Protein AF-A0A1Y1SEP3-F1 (afdb_monomer)

pLDDT: mean 95.17, std 5.17, range [57.47, 98.5]

Organism: NCBI:txid1317117

Sequence (110 aa):
MIAVDNANRTGNYAVLYALGSPGFQSRHSQKDLAQIFAGLRERRIDVGRAVLVAPTYHIPPAITAQGQLRLRGGFEYRPRAIRFDVLFDLVDGGWQIAALSVAEMDASTR

Structure (mmCIF, N/CA/C/O backbone):
data_AF-A0A1Y1SEP3-F1
#
_entry.id   AF-A0A1Y1SEP3-F1
#
loop_
_atom_site.group_PDB
_atom_site.id
_atom_site.type_symbol
_atom_site.label_atom_id
_atom_site.label_alt_id
_atom_site.label_comp_id
_atom_site.label_asym_id
_atom_site.label_entity_id
_atom_site.label_seq_id
_atom_site.pdbx_PDB_ins_code
_atom_site.Cartn_x
_atom_site.Cartn_y
_atom_site.Cartn_z
_atom_site.occupancy
_atom_site.B_iso_or_equiv
_atom_site.auth_seq_id
_atom_site.auth_comp_id
_atom_site.auth_asym_id
_atom_site.auth_atom_id
_atom_site.pdbx_PDB_model_num
ATOM 1 N N . MET A 1 1 ? 2.517 -3.956 0.081 1.00 94.25 1 MET A N 1
ATOM 2 C CA . MET A 1 1 ? 2.782 -4.185 -1.359 1.00 94.25 1 MET A CA 1
ATOM 3 C C . MET A 1 1 ? 2.301 -5.553 -1.819 1.00 94.25 1 MET A C 1
ATOM 5 O O . MET A 1 1 ? 1.520 -5.593 -2.755 1.00 94.25 1 MET A O 1
ATOM 9 N N . ILE A 1 2 ? 2.661 -6.646 -1.137 1.00 95.62 2 ILE A N 1
ATOM 10 C CA . ILE A 1 2 ? 2.230 -8.009 -1.515 1.00 95.62 2 ILE A CA 1
ATOM 11 C C . ILE A 1 2 ? 0.721 -8.165 -1.707 1.00 95.62 2 ILE A C 1
ATOM 13 O O . ILE A 1 2 ? 0.296 -8.731 -2.704 1.00 95.62 2 ILE A O 1
ATOM 17 N N . ALA A 1 3 ? -0.100 -7.612 -0.810 1.00 96.81 3 ALA A N 1
ATOM 18 C CA . ALA A 1 3 ? -1.554 -7.672 -0.969 1.00 96.81 3 ALA A CA 1
ATOM 19 C C . ALA A 1 3 ? -2.043 -7.024 -2.283 1.00 96.81 3 ALA A C 1
ATOM 21 O O . ALA A 1 3 ? -2.966 -7.538 -2.904 1.00 96.81 3 ALA A O 1
ATOM 22 N N . VAL A 1 4 ? -1.402 -5.938 -2.737 1.00 97.38 4 VAL A N 1
ATOM 23 C CA . VAL A 1 4 ? -1.715 -5.276 -4.018 1.00 97.38 4 VAL A CA 1
ATOM 24 C C . VAL A 1 4 ? -1.262 -6.132 -5.197 1.00 97.38 4 VAL A C 1
ATOM 26 O O . VAL A 1 4 ? -2.014 -6.290 -6.154 1.00 97.38 4 VAL A O 1
ATOM 29 N N . ASP A 1 5 ? -0.057 -6.701 -5.125 1.00 97.00 5 ASP A N 1
ATOM 30 C CA . ASP A 1 5 ? 0.474 -7.589 -6.165 1.00 97.00 5 ASP A CA 1
ATOM 31 C C . ASP A 1 5 ? -0.416 -8.826 -6.354 1.00 97.00 5 ASP A C 1
ATOM 33 O O . ASP A 1 5 ? -0.912 -9.072 -7.454 1.00 97.00 5 ASP A O 1
ATOM 37 N N . ASN A 1 6 ? -0.723 -9.537 -5.264 1.00 97.19 6 ASN A N 1
ATOM 38 C CA . ASN A 1 6 ? -1.617 -10.694 -5.280 1.00 97.19 6 ASN A CA 1
ATOM 39 C C . ASN A 1 6 ? -2.998 -10.332 -5.842 1.00 97.19 6 ASN A C 1
ATOM 41 O O . ASN A 1 6 ? -3.531 -11.073 -6.670 1.00 97.19 6 ASN A O 1
ATOM 45 N N . ALA A 1 7 ? -3.563 -9.188 -5.442 1.00 97.81 7 ALA A N 1
ATOM 46 C CA . ALA A 1 7 ? -4.862 -8.746 -5.936 1.00 97.81 7 ALA A CA 1
ATOM 47 C C . ALA A 1 7 ? -4.841 -8.424 -7.439 1.00 97.81 7 ALA A C 1
ATOM 49 O O . ALA A 1 7 ? -5.735 -8.843 -8.169 1.00 97.81 7 ALA A O 1
ATOM 50 N N . ASN A 1 8 ? -3.795 -7.756 -7.935 1.00 97.62 8 ASN A N 1
ATOM 51 C CA . ASN A 1 8 ? -3.644 -7.469 -9.364 1.00 97.62 8 ASN A CA 1
ATOM 52 C C . ASN A 1 8 ? -3.429 -8.737 -10.200 1.00 97.62 8 ASN A C 1
ATOM 54 O O . ASN A 1 8 ? -3.996 -8.844 -11.285 1.00 97.62 8 ASN A O 1
ATOM 58 N N . ARG A 1 9 ? -2.632 -9.693 -9.705 1.00 96.56 9 ARG A N 1
ATOM 59 C CA . ARG A 1 9 ? -2.317 -10.947 -10.411 1.00 96.56 9 ARG A CA 1
ATOM 60 C C . ARG A 1 9 ? -3.512 -11.892 -10.497 1.00 96.56 9 ARG A C 1
ATOM 62 O O . ARG A 1 9 ? -3.688 -12.560 -11.509 1.00 96.56 9 ARG A O 1
ATOM 69 N N . THR A 1 10 ? -4.317 -11.956 -9.440 1.00 96.94 10 THR A N 1
ATOM 70 C CA . THR A 1 10 ? -5.449 -12.896 -9.341 1.00 96.94 10 THR A CA 1
ATOM 71 C C . THR A 1 10 ? -6.796 -12.267 -9.688 1.00 96.94 10 THR A C 1
ATOM 73 O O . THR A 1 10 ? -7.771 -12.985 -9.886 1.00 96.94 10 THR A O 1
ATOM 76 N N . GLY A 1 11 ? -6.882 -10.935 -9.716 1.00 96.75 11 GLY A N 1
ATOM 77 C CA . GLY A 1 11 ? -8.150 -10.209 -9.785 1.00 96.75 11 GLY A CA 1
ATOM 78 C C . GLY A 1 11 ? -8.958 -10.238 -8.481 1.00 96.75 11 GLY A C 1
ATOM 79 O O . GLY A 1 11 ? -10.056 -9.686 -8.445 1.00 96.75 11 GLY A O 1
ATOM 80 N N . ASN A 1 12 ? -8.444 -10.855 -7.409 1.00 98.06 12 ASN A N 1
ATOM 81 C CA . ASN A 1 12 ? -9.142 -10.984 -6.134 1.00 98.06 12 ASN A CA 1
ATOM 82 C C . ASN A 1 12 ? -8.676 -9.920 -5.127 1.00 98.06 12 ASN A C 1
ATOM 84 O O . ASN A 1 12 ? -7.587 -10.005 -4.560 1.00 98.06 12 ASN A O 1
ATOM 88 N N . TYR A 1 13 ? -9.542 -8.942 -4.857 1.00 98.31 13 TYR A N 1
ATOM 89 C CA . TYR A 1 13 ? -9.261 -7.827 -3.947 1.00 98.31 13 TYR A CA 1
ATOM 90 C C . TYR A 1 13 ? -9.780 -8.049 -2.521 1.00 98.31 13 TYR A C 1
ATOM 92 O O . TYR A 1 13 ? -9.645 -7.152 -1.690 1.00 98.31 13 TYR A O 1
ATOM 100 N N . ALA A 1 14 ? -10.331 -9.225 -2.199 1.00 98.31 14 ALA A N 1
ATOM 101 C CA . ALA A 1 14 ? -10.925 -9.501 -0.892 1.00 98.31 14 ALA A CA 1
ATOM 102 C C . ALA A 1 14 ? -9.928 -9.336 0.262 1.00 98.31 14 ALA A C 1
ATOM 104 O O . ALA A 1 14 ? -10.256 -8.715 1.267 1.00 98.31 14 ALA A O 1
ATOM 105 N N . VAL A 1 15 ? -8.694 -9.826 0.102 1.00 98.06 15 VAL A N 1
ATOM 106 C CA . VAL A 1 15 ? -7.655 -9.698 1.138 1.00 98.06 15 VAL A CA 1
ATOM 107 C C . VAL A 1 15 ? -7.231 -8.243 1.316 1.00 98.06 15 VAL A C 1
ATOM 109 O O . VAL A 1 15 ? -7.160 -7.767 2.443 1.00 98.06 15 VAL A O 1
ATOM 112 N N . LEU A 1 16 ? -6.982 -7.510 0.223 1.00 98.25 16 LEU A N 1
ATOM 113 C CA . LEU A 1 16 ? -6.607 -6.096 0.314 1.00 98.25 16 LEU A CA 1
ATOM 114 C C . LEU A 1 16 ? -7.712 -5.269 0.984 1.00 98.25 16 LEU A C 1
ATOM 116 O O . LEU A 1 16 ? -7.415 -4.423 1.821 1.00 98.25 16 LEU A O 1
ATOM 120 N N . TYR A 1 17 ? -8.968 -5.546 0.637 1.00 98.50 17 TYR A N 1
ATOM 121 C CA . TYR A 1 17 ? -10.134 -4.930 1.256 1.00 98.50 17 TYR A CA 1
ATOM 122 C C . TYR A 1 17 ? -10.227 -5.250 2.756 1.00 98.50 17 TYR A C 1
ATOM 124 O O . TYR A 1 17 ? -10.382 -4.339 3.564 1.00 98.50 17 TYR A O 1
ATOM 132 N N . ALA A 1 18 ? -10.060 -6.520 3.135 1.00 97.94 18 ALA A N 1
ATOM 133 C CA . ALA A 1 18 ? -10.141 -6.971 4.525 1.00 97.94 18 ALA A CA 1
ATOM 134 C C . ALA A 1 18 ? -9.019 -6.419 5.425 1.00 97.94 18 ALA A C 1
ATOM 136 O O . ALA A 1 18 ? -9.200 -6.331 6.634 1.00 97.94 18 ALA A O 1
ATOM 137 N N . LEU A 1 19 ? -7.873 -6.028 4.854 1.00 98.12 19 LEU A N 1
ATOM 138 C CA . LEU A 1 19 ? -6.787 -5.352 5.579 1.00 98.12 19 LEU A CA 1
ATOM 139 C C . LEU A 1 19 ? -7.064 -3.861 5.847 1.00 98.12 19 LEU A C 1
ATOM 141 O O . LEU A 1 19 ? -6.291 -3.211 6.556 1.00 98.12 19 LEU A O 1
ATOM 145 N N . GLY A 1 20 ? -8.113 -3.296 5.244 1.00 98.06 20 GLY A N 1
ATOM 146 C CA . GLY A 1 20 ? -8.517 -1.909 5.440 1.00 98.06 20 GLY A CA 1
ATOM 147 C C . GLY A 1 20 ? -9.188 -1.667 6.787 1.00 98.06 20 GLY A C 1
ATOM 148 O O . GLY A 1 20 ? -9.854 -2.555 7.311 1.00 98.06 20 GLY A O 1
ATOM 149 N N . SER A 1 21 ? -9.059 -0.448 7.314 1.00 98.44 21 SER A N 1
ATOM 150 C CA . SER A 1 21 ? -9.790 -0.007 8.504 1.00 98.44 21 SER A CA 1
ATOM 151 C C . SER A 1 21 ? -11.302 0.059 8.249 1.00 98.44 21 SER A C 1
ATOM 153 O O . SER A 1 21 ? -11.718 0.136 7.088 1.00 98.44 21 SER A O 1
ATOM 155 N N . PRO A 1 22 ? -12.162 0.104 9.285 1.00 98.00 22 PRO A N 1
ATOM 156 C CA . PRO A 1 22 ? -13.605 0.259 9.086 1.00 98.00 22 PRO A CA 1
ATOM 157 C C . PRO A 1 22 ? -13.964 1.482 8.227 1.00 98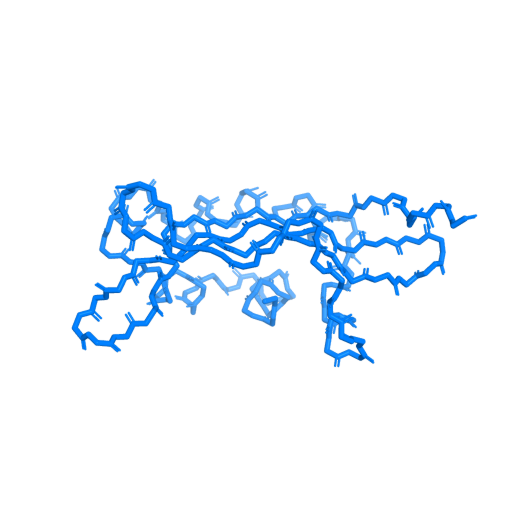.00 22 PRO A C 1
ATOM 159 O O . PRO A 1 22 ? -14.854 1.417 7.381 1.00 98.00 22 PRO A O 1
ATOM 162 N N . GLY A 1 23 ? -13.225 2.588 8.385 1.00 97.44 23 GLY A N 1
ATOM 163 C CA . GLY A 1 23 ? -13.393 3.792 7.568 1.00 97.44 23 GLY A CA 1
ATOM 164 C C . GLY A 1 23 ? -12.914 3.633 6.121 1.00 97.44 23 GLY A C 1
ATOM 165 O O . GLY A 1 23 ? -13.444 4.282 5.223 1.00 97.44 23 GLY A O 1
ATOM 166 N N . PHE A 1 24 ? -11.925 2.777 5.862 1.00 98.19 24 PHE A N 1
ATOM 167 C CA . PHE A 1 24 ? -11.534 2.408 4.500 1.00 98.19 24 PHE A CA 1
ATOM 168 C C . PHE A 1 24 ? -12.592 1.511 3.850 1.00 98.19 24 PHE A C 1
ATOM 170 O O . PHE A 1 24 ? -13.003 1.762 2.718 1.00 98.19 24 PHE A O 1
ATOM 177 N N . GLN A 1 25 ? -13.068 0.507 4.587 1.00 98.31 25 GLN A N 1
ATOM 178 C CA . GLN A 1 25 ? -14.074 -0.450 4.130 1.00 98.31 25 GLN A CA 1
ATOM 179 C C . GLN A 1 25 ? -15.437 0.205 3.862 1.00 98.31 25 GLN A C 1
ATOM 181 O O . GLN A 1 25 ? -16.143 -0.211 2.954 1.00 98.31 25 GLN A O 1
ATOM 186 N N . SER A 1 26 ? -15.802 1.269 4.585 1.00 98.00 26 SER A N 1
ATOM 187 C CA . SER A 1 26 ? -17.042 2.010 4.314 1.00 98.00 26 SER A CA 1
ATOM 188 C C . SER A 1 26 ? -16.984 2.884 3.054 1.00 98.00 26 SER A C 1
ATOM 190 O O . SER A 1 26 ? -18.029 3.232 2.506 1.00 98.00 26 SER A O 1
ATOM 192 N N . ARG A 1 27 ? -15.781 3.250 2.588 1.00 97.56 27 ARG A N 1
ATOM 193 C CA . ARG A 1 27 ? -15.566 4.136 1.426 1.00 97.56 27 ARG A CA 1
ATOM 194 C C . ARG A 1 27 ? -15.229 3.404 0.132 1.00 97.56 27 ARG A C 1
ATOM 196 O O . ARG A 1 27 ? -15.262 4.019 -0.931 1.00 97.56 27 ARG A O 1
ATOM 203 N N . HIS A 1 28 ? -14.863 2.133 0.214 1.00 97.56 28 HIS A N 1
ATOM 204 C CA . HIS A 1 28 ? -14.418 1.347 -0.929 1.00 97.56 28 HIS A CA 1
ATOM 205 C C . HIS A 1 28 ? -15.120 -0.002 -0.951 1.00 97.56 28 HIS A C 1
ATOM 207 O O . HIS A 1 28 ? -15.472 -0.548 0.080 1.00 97.56 28 HIS A O 1
ATOM 213 N N . SER A 1 29 ? -15.260 -0.585 -2.131 1.00 98.19 29 SER A N 1
A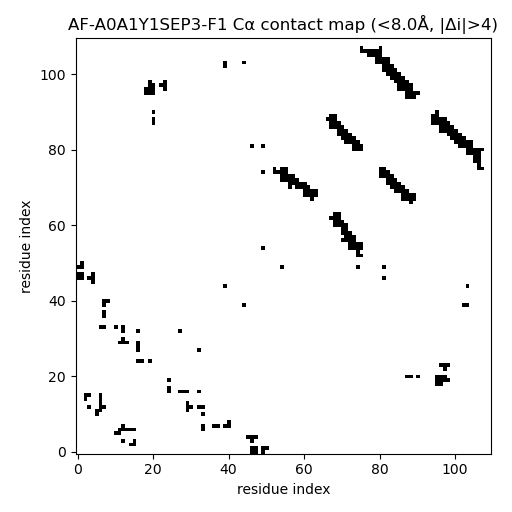TOM 214 C CA . SER A 1 29 ? -15.602 -1.991 -2.324 1.00 98.19 29 SER A CA 1
ATOM 215 C C . SER A 1 29 ? -14.447 -2.728 -3.006 1.00 98.19 29 SER A C 1
ATOM 217 O O . SER A 1 29 ? -13.541 -2.115 -3.573 1.00 98.19 29 SER A O 1
ATOM 219 N N . GLN A 1 30 ? -14.482 -4.063 -3.024 1.00 98.38 30 GLN A N 1
ATOM 220 C CA . GLN A 1 30 ? -13.502 -4.853 -3.787 1.00 98.38 30 GLN A CA 1
ATOM 221 C C . GLN A 1 30 ? -13.477 -4.463 -5.275 1.00 98.38 30 GLN A C 1
ATOM 223 O O . GLN A 1 30 ? -12.413 -4.447 -5.892 1.00 98.38 30 GLN A O 1
ATOM 228 N N . LYS A 1 31 ? -14.640 -4.105 -5.840 1.00 98.31 31 LYS A N 1
ATOM 229 C CA . LYS A 1 31 ? -14.766 -3.634 -7.224 1.00 98.31 31 LYS A CA 1
ATOM 230 C C . LYS A 1 31 ? -14.075 -2.284 -7.421 1.00 98.31 31 LYS A C 1
ATOM 232 O O . LYS A 1 31 ? -13.356 -2.126 -8.405 1.00 98.31 31 LYS A O 1
ATOM 237 N N . ASP A 1 32 ? -14.233 -1.355 -6.481 1.00 97.81 32 ASP A N 1
ATOM 238 C CA . ASP A 1 32 ? -13.576 -0.045 -6.559 1.00 97.81 32 ASP A CA 1
ATOM 239 C C . ASP A 1 32 ? -12.057 -0.200 -6.500 1.00 97.81 32 ASP A C 1
ATOM 241 O O . ASP A 1 32 ? -11.343 0.376 -7.316 1.00 97.81 32 ASP A O 1
ATOM 245 N N . LEU A 1 33 ? -11.548 -1.053 -5.603 1.00 98.25 33 LEU A N 1
ATOM 246 C CA . LEU A 1 33 ? -10.116 -1.358 -5.539 1.00 98.25 33 LEU A CA 1
ATOM 247 C C . LEU A 1 33 ? -9.612 -1.983 -6.847 1.00 98.25 33 LEU A C 1
ATOM 249 O O . LEU A 1 33 ? -8.537 -1.620 -7.331 1.00 98.25 33 LEU A O 1
ATOM 253 N N . ALA A 1 34 ? -10.402 -2.868 -7.461 1.00 98.25 34 ALA A N 1
ATOM 254 C CA . ALA A 1 34 ? -10.067 -3.465 -8.749 1.00 98.25 34 ALA A CA 1
ATOM 255 C C . ALA A 1 34 ? -9.975 -2.444 -9.890 1.00 98.25 34 ALA A C 1
ATOM 257 O O . ALA A 1 34 ? -9.164 -2.640 -10.803 1.00 98.25 34 ALA A O 1
ATOM 258 N N . GLN A 1 35 ? -10.785 -1.380 -9.840 1.00 98.06 35 GLN A N 1
ATOM 259 C CA . GLN A 1 35 ? -10.737 -0.260 -10.779 1.00 98.06 35 GLN A CA 1
ATOM 260 C C . GLN A 1 35 ? -9.566 0.683 -10.481 1.00 98.06 35 GLN A C 1
ATOM 262 O O . GLN A 1 35 ? -8.810 1.008 -11.392 1.00 98.06 35 GLN A O 1
ATOM 267 N N . ILE A 1 36 ? -9.354 1.058 -9.216 1.00 97.50 36 ILE A N 1
ATOM 268 C CA . ILE A 1 36 ? -8.254 1.937 -8.784 1.00 97.50 36 ILE A CA 1
ATOM 269 C C . ILE A 1 36 ? -6.895 1.364 -9.204 1.00 97.50 36 ILE A C 1
ATOM 271 O O . ILE A 1 36 ? -6.050 2.082 -9.737 1.00 97.50 36 ILE A O 1
ATOM 275 N N . PHE A 1 37 ? -6.684 0.060 -9.012 1.00 97.75 37 PHE A N 1
ATOM 276 C CA . PHE A 1 37 ? -5.424 -0.598 -9.360 1.00 97.75 37 PHE A CA 1
ATOM 277 C C . PHE A 1 37 ? -5.398 -1.194 -10.778 1.00 97.75 37 PHE A C 1
ATOM 279 O O . PHE A 1 37 ? -4.401 -1.816 -11.157 1.00 97.75 37 PHE A O 1
ATOM 286 N N . ALA A 1 38 ? -6.437 -0.969 -11.596 1.00 97.12 38 ALA A N 1
ATOM 287 C CA . ALA A 1 38 ? -6.516 -1.494 -12.961 1.00 97.12 38 ALA A CA 1
ATOM 288 C C . ALA A 1 38 ? -5.311 -1.080 -13.813 1.00 97.12 38 ALA A C 1
ATOM 290 O O . ALA A 1 38 ? -4.719 -1.928 -14.471 1.00 97.12 38 ALA A O 1
ATOM 291 N N . GLY A 1 39 ? -4.862 0.175 -13.712 1.00 96.19 39 GLY A N 1
ATOM 292 C CA . GLY A 1 39 ? -3.711 0.657 -14.480 1.00 96.19 39 GLY A CA 1
ATOM 293 C C . GLY A 1 39 ? -2.394 -0.068 -14.165 1.00 96.19 39 GLY A C 1
ATOM 294 O O . GLY A 1 39 ? -1.555 -0.222 -15.050 1.00 96.19 39 GLY A O 1
ATOM 295 N N . LEU A 1 40 ? -2.197 -0.554 -12.931 1.00 95.81 40 LEU A N 1
ATOM 296 C CA . LEU A 1 40 ? -1.034 -1.391 -12.595 1.00 95.81 40 LEU A CA 1
ATOM 297 C C . LEU A 1 40 ? -1.155 -2.778 -13.236 1.00 95.81 40 LEU A C 1
ATOM 299 O O . LEU A 1 40 ? -0.181 -3.291 -13.784 1.00 95.81 40 LEU A O 1
ATOM 303 N N . ARG A 1 41 ? -2.356 -3.362 -13.193 1.00 96.25 41 ARG A N 1
ATOM 304 C CA . ARG A 1 41 ? -2.661 -4.681 -13.760 1.00 96.25 41 ARG A CA 1
ATOM 305 C C . ARG A 1 41 ? -2.559 -4.689 -15.288 1.00 96.25 41 ARG A C 1
ATOM 307 O O . ARG A 1 41 ? -1.904 -5.561 -15.847 1.00 96.25 41 ARG A O 1
ATOM 314 N N . GLU A 1 42 ? -3.155 -3.707 -15.958 1.00 96.19 42 GLU A N 1
ATOM 315 C CA . GLU A 1 42 ? -3.169 -3.573 -17.421 1.00 96.19 42 GLU A CA 1
ATOM 316 C C . GLU A 1 42 ? -1.762 -3.394 -17.992 1.00 96.19 42 GLU A C 1
ATOM 318 O O . GLU A 1 42 ? -1.403 -4.039 -18.976 1.00 96.19 42 GLU A O 1
ATOM 323 N N . ARG A 1 43 ? -0.927 -2.590 -17.323 1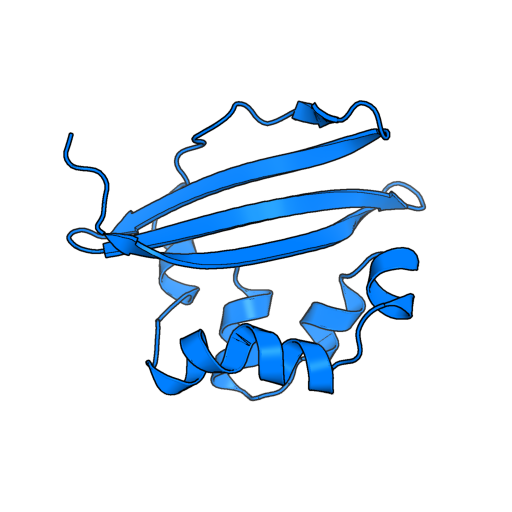.00 94.94 43 ARG A N 1
ATOM 324 C CA . ARG A 1 43 ? 0.488 -2.416 -17.682 1.00 94.94 43 ARG A CA 1
ATOM 325 C C . ARG A 1 43 ? 1.388 -3.561 -17.208 1.00 94.94 43 ARG A C 1
ATOM 327 O O . ARG A 1 43 ? 2.583 -3.525 -17.474 1.00 94.94 43 ARG A O 1
ATOM 334 N N . ARG A 1 44 ? 0.832 -4.570 -16.523 1.00 92.56 44 ARG A N 1
ATOM 335 C CA . ARG A 1 44 ? 1.557 -5.726 -15.965 1.00 92.56 44 ARG A CA 1
ATOM 336 C C . ARG A 1 44 ? 2.737 -5.317 -15.078 1.00 92.56 44 ARG A C 1
ATOM 338 O O . ARG A 1 44 ? 3.809 -5.914 -15.141 1.00 92.56 44 ARG A O 1
ATOM 345 N N . ILE A 1 45 ? 2.538 -4.290 -14.254 1.00 93.44 45 ILE A N 1
ATOM 346 C CA . ILE A 1 45 ? 3.562 -3.819 -13.322 1.00 93.44 45 ILE A CA 1
ATOM 347 C C . ILE A 1 45 ? 3.767 -4.864 -12.224 1.00 93.44 45 ILE A C 1
ATOM 349 O O . ILE A 1 45 ? 2.836 -5.186 -11.484 1.00 93.44 45 ILE A O 1
ATOM 353 N N . ASP A 1 46 ? 4.997 -5.359 -12.092 1.00 90.56 46 ASP A N 1
ATOM 354 C CA . ASP A 1 46 ? 5.365 -6.341 -11.073 1.00 90.56 46 ASP A CA 1
ATOM 355 C C . ASP A 1 46 ? 5.636 -5.670 -9.716 1.00 90.56 46 ASP A C 1
ATOM 357 O O . ASP A 1 46 ? 6.776 -5.393 -9.332 1.00 90.56 46 ASP A O 1
ATOM 361 N N . VAL A 1 47 ? 4.558 -5.396 -8.977 1.00 93.75 47 VAL A N 1
ATOM 362 C CA . VAL A 1 47 ? 4.617 -4.822 -7.622 1.00 93.75 47 VAL A CA 1
ATOM 363 C C . VAL A 1 47 ? 5.300 -5.788 -6.639 1.00 93.75 47 VAL A C 1
ATOM 365 O O . VAL A 1 47 ? 5.881 -5.347 -5.644 1.00 93.75 47 VAL A O 1
ATOM 368 N N . GLY A 1 48 ? 5.295 -7.094 -6.927 1.00 92.38 48 GLY A N 1
ATOM 369 C CA . GLY A 1 48 ? 5.968 -8.132 -6.143 1.00 92.38 48 GLY A CA 1
ATOM 370 C C . GLY A 1 48 ? 7.483 -7.936 -6.009 1.00 92.38 48 GLY A C 1
ATOM 371 O O . GLY A 1 48 ? 8.066 -8.354 -5.006 1.00 92.38 48 GLY A O 1
ATOM 372 N N . ARG A 1 49 ? 8.128 -7.200 -6.930 1.00 90.69 49 ARG A N 1
ATOM 373 C CA . ARG A 1 49 ? 9.561 -6.844 -6.827 1.00 90.69 49 ARG A CA 1
ATOM 374 C C . ARG A 1 49 ? 9.903 -6.063 -5.559 1.00 90.69 49 ARG A C 1
ATOM 376 O O . ARG A 1 49 ? 11.055 -6.084 -5.135 1.00 90.69 49 ARG A O 1
ATOM 383 N N . ALA A 1 50 ? 8.915 -5.435 -4.920 1.00 92.12 50 ALA A N 1
ATOM 384 C CA . ALA A 1 50 ? 9.070 -4.759 -3.635 1.00 92.12 50 ALA A CA 1
ATOM 385 C C . ALA A 1 50 ? 9.566 -5.676 -2.494 1.00 92.12 50 ALA A C 1
ATOM 387 O O . ALA A 1 50 ? 10.030 -5.172 -1.481 1.00 92.12 50 ALA A O 1
ATOM 388 N N . VAL A 1 51 ? 9.488 -7.006 -2.628 1.00 92.69 51 VAL A N 1
ATOM 389 C CA . VAL A 1 51 ? 10.044 -7.948 -1.631 1.00 92.69 51 VAL A CA 1
ATOM 390 C C . VAL A 1 51 ? 11.568 -8.034 -1.698 1.00 92.69 51 VAL A C 1
ATOM 392 O O . VAL A 1 51 ? 12.213 -8.377 -0.713 1.00 92.69 51 VAL A O 1
ATOM 395 N N . LEU A 1 52 ? 12.152 -7.740 -2.859 1.00 91.94 52 LEU A N 1
ATOM 396 C CA . LEU A 1 52 ? 13.569 -7.983 -3.127 1.00 91.94 52 LEU A CA 1
ATOM 397 C C . LEU A 1 52 ? 14.481 -6.876 -2.591 1.00 91.94 52 LEU A C 1
ATOM 399 O O . LEU A 1 52 ? 15.694 -7.058 -2.531 1.00 91.94 52 LEU A O 1
ATOM 403 N N . VAL A 1 53 ? 13.920 -5.714 -2.252 1.00 91.31 53 VAL A N 1
ATOM 404 C CA . VAL A 1 53 ? 14.686 -4.521 -1.885 1.00 91.31 53 VAL A CA 1
ATOM 405 C C . VAL A 1 53 ? 14.004 -3.821 -0.719 1.00 91.31 53 VAL A C 1
ATOM 407 O O . VAL A 1 53 ? 12.779 -3.742 -0.667 1.00 91.31 53 VAL A O 1
ATOM 410 N N . ALA A 1 54 ? 14.787 -3.273 0.208 1.00 92.62 54 ALA A N 1
ATOM 411 C CA . ALA A 1 54 ? 14.239 -2.406 1.242 1.00 92.62 54 ALA A CA 1
ATOM 412 C C . ALA A 1 54 ? 13.707 -1.098 0.619 1.00 92.62 54 ALA A C 1
ATOM 414 O O . ALA A 1 54 ? 14.315 -0.577 -0.325 1.00 92.62 54 ALA A O 1
ATOM 415 N N . PRO A 1 55 ? 12.598 -0.537 1.131 1.00 94.75 55 PRO A N 1
ATOM 416 C CA . PRO A 1 55 ? 12.122 0.752 0.663 1.00 94.75 55 PRO A CA 1
ATOM 417 C C . PRO A 1 55 ? 13.054 1.871 1.133 1.00 94.75 55 PRO A C 1
ATOM 419 O O . PRO A 1 55 ? 13.586 1.839 2.242 1.00 94.75 55 PRO A O 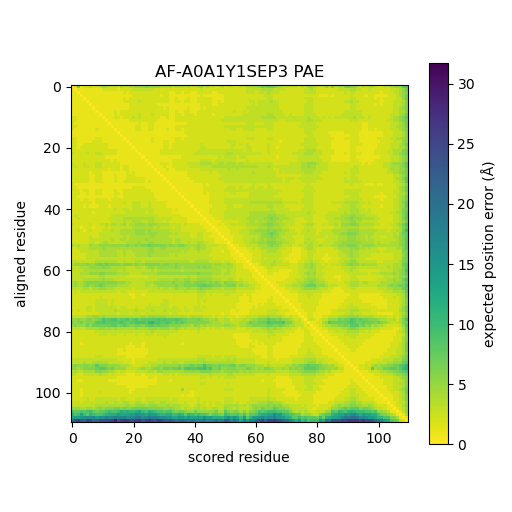1
ATOM 422 N N . THR A 1 56 ? 13.180 2.912 0.317 1.00 94.81 56 THR A N 1
ATOM 423 C CA . THR A 1 56 ? 13.703 4.204 0.762 1.00 94.81 56 THR A CA 1
ATOM 424 C C . THR A 1 56 ? 12.530 5.097 1.138 1.00 94.81 56 THR A C 1
ATOM 426 O O . THR A 1 56 ? 11.608 5.292 0.344 1.00 94.81 56 THR A O 1
ATOM 429 N N . TYR A 1 57 ? 12.553 5.642 2.351 1.00 95.81 57 TYR A N 1
ATOM 430 C CA . TYR A 1 57 ? 11.540 6.579 2.821 1.00 95.81 57 TYR A CA 1
ATOM 431 C C . TYR A 1 57 ? 11.836 7.986 2.300 1.00 95.81 57 TYR A C 1
ATOM 433 O O . TYR A 1 57 ? 12.929 8.509 2.494 1.00 95.81 57 TYR A O 1
ATOM 441 N N . HIS A 1 58 ? 10.861 8.590 1.619 1.00 94.56 58 HIS A N 1
ATOM 442 C CA . HIS A 1 58 ? 10.975 9.962 1.105 1.00 94.56 58 HIS A CA 1
ATOM 443 C C . HIS A 1 58 ? 10.612 10.996 2.173 1.00 94.56 58 HIS A C 1
ATOM 445 O O . HIS A 1 58 ? 11.054 12.138 2.117 1.00 94.56 58 HIS A O 1
ATOM 451 N N . ILE A 1 59 ? 9.795 10.584 3.142 1.00 92.94 59 ILE A N 1
ATOM 452 C CA . ILE A 1 59 ? 9.574 11.292 4.398 1.00 92.94 59 ILE A CA 1
ATOM 453 C C . ILE A 1 59 ? 9.810 10.302 5.539 1.00 92.94 59 ILE A C 1
ATOM 455 O O . ILE A 1 59 ? 9.474 9.125 5.375 1.00 92.94 59 ILE A O 1
ATOM 459 N N . PRO A 1 60 ? 10.352 10.740 6.686 1.00 95.50 60 PRO A N 1
ATOM 460 C CA . PRO A 1 60 ? 10.439 9.882 7.857 1.00 95.50 60 PRO A CA 1
ATOM 461 C C . PRO A 1 60 ? 9.056 9.316 8.220 1.00 95.50 60 PRO A C 1
ATOM 463 O O . PRO A 1 60 ? 8.076 10.068 8.189 1.00 95.50 60 PRO A O 1
ATOM 466 N N . PRO A 1 61 ? 8.953 8.018 8.560 1.00 96.38 61 PRO A N 1
ATOM 467 C CA . PRO A 1 61 ? 7.746 7.460 9.158 1.00 96.38 61 PRO A CA 1
ATOM 468 C C . PRO A 1 61 ? 7.293 8.301 10.352 1.00 96.38 61 PRO A C 1
ATOM 470 O O . PRO A 1 61 ? 8.096 8.599 11.237 1.00 96.38 61 PRO A O 1
ATOM 473 N N . ALA A 1 62 ? 6.021 8.693 10.375 1.00 96.94 62 ALA A N 1
ATOM 474 C CA . ALA A 1 62 ? 5.500 9.579 11.410 1.00 96.94 62 ALA A CA 1
ATOM 475 C C . ALA A 1 62 ? 4.020 9.324 11.696 1.00 96.94 62 ALA A C 1
ATOM 477 O O . ALA A 1 62 ? 3.269 8.888 10.819 1.00 96.94 62 ALA A O 1
ATOM 478 N N . ILE A 1 63 ? 3.609 9.652 12.920 1.00 97.38 63 ILE A N 1
ATOM 479 C CA . ILE A 1 63 ? 2.199 9.761 13.286 1.00 97.38 63 ILE A CA 1
ATOM 480 C C . ILE A 1 63 ? 1.686 11.131 12.824 1.00 97.38 63 ILE A C 1
ATOM 482 O O . ILE A 1 63 ? 2.301 12.159 13.107 1.00 97.38 63 ILE A O 1
ATOM 486 N N . THR A 1 64 ? 0.588 11.152 12.072 1.00 95.81 64 THR A N 1
ATOM 487 C CA . THR A 1 64 ? -0.061 12.384 11.608 1.00 95.81 64 THR A CA 1
ATOM 488 C C . THR A 1 64 ? -0.773 13.097 12.757 1.00 95.81 64 THR A C 1
ATOM 490 O O . THR A 1 64 ? -1.019 12.519 13.814 1.00 95.81 64 THR A O 1
ATOM 493 N N . ALA A 1 65 ? -1.191 14.346 12.536 1.00 94.38 65 ALA A N 1
ATOM 494 C CA . ALA A 1 65 ? -2.017 15.074 13.504 1.00 94.38 65 ALA A CA 1
ATOM 495 C C . ALA A 1 65 ? -3.353 14.362 13.808 1.00 94.38 65 ALA A C 1
ATOM 497 O O . ALA A 1 65 ? -3.954 14.592 14.851 1.00 94.38 65 ALA A O 1
ATOM 498 N N . GLN A 1 66 ? -3.805 13.485 12.908 1.00 91.94 66 GLN A N 1
ATOM 499 C CA . GLN A 1 66 ? -5.010 12.669 13.048 1.00 91.94 66 GLN A CA 1
ATOM 500 C C . GLN A 1 66 ? -4.745 11.320 13.743 1.00 91.94 66 GLN A C 1
ATOM 502 O O . GLN A 1 66 ? -5.646 10.491 13.810 1.00 91.94 66 GLN A O 1
ATOM 507 N N . GLY A 1 67 ? -3.526 11.073 14.237 1.00 94.94 67 GLY A N 1
ATOM 508 C CA . GLY A 1 67 ? -3.171 9.836 14.942 1.00 94.94 67 GLY A CA 1
ATOM 509 C C . GLY A 1 67 ? -2.869 8.640 14.033 1.00 94.94 67 GLY A C 1
ATOM 510 O O . GLY A 1 67 ? -2.745 7.521 14.523 1.00 94.94 67 GLY A O 1
ATOM 511 N N . GLN A 1 68 ? -2.730 8.849 12.722 1.00 97.62 68 GLN A N 1
ATOM 512 C CA . GLN A 1 68 ? -2.473 7.776 11.756 1.00 97.62 68 GLN A CA 1
ATOM 513 C C . GLN A 1 68 ? -0.976 7.590 11.529 1.00 97.62 68 GLN A C 1
ATOM 515 O O . GLN A 1 68 ? -0.245 8.573 11.424 1.00 97.62 68 GLN A O 1
ATOM 520 N N . LEU A 1 69 ? -0.503 6.357 11.360 1.00 98.00 69 LEU A N 1
ATOM 521 C CA . LEU A 1 69 ? 0.867 6.123 10.902 1.00 98.00 69 LEU A CA 1
ATOM 522 C C . LEU A 1 69 ? 0.946 6.343 9.391 1.00 98.00 69 LEU A C 1
ATOM 524 O O . LEU A 1 69 ? 0.261 5.664 8.628 1.00 98.00 69 LEU A O 1
ATOM 528 N N . ARG A 1 70 ? 1.821 7.250 8.950 1.00 97.94 70 ARG A N 1
ATOM 529 C CA . ARG A 1 70 ? 2.098 7.480 7.531 1.00 97.94 70 ARG A CA 1
ATOM 530 C C . ARG A 1 70 ? 3.449 6.922 7.122 1.00 97.94 70 ARG A C 1
ATOM 532 O O . ARG A 1 70 ? 4.478 7.297 7.679 1.00 97.94 70 ARG A O 1
ATOM 539 N N . LEU A 1 71 ? 3.441 6.108 6.072 1.00 97.75 71 LEU A N 1
ATOM 540 C CA . LEU A 1 71 ? 4.630 5.596 5.403 1.00 97.75 71 LEU A CA 1
ATOM 541 C C . LEU A 1 71 ? 4.618 6.050 3.944 1.00 97.75 71 LEU A C 1
ATOM 543 O O . LEU A 1 71 ? 3.732 5.664 3.185 1.00 97.75 71 LEU A O 1
ATOM 547 N N . ARG A 1 72 ? 5.619 6.826 3.522 1.00 97.62 72 ARG A N 1
ATOM 548 C CA . ARG A 1 72 ? 5.753 7.257 2.124 1.00 97.62 72 ARG A CA 1
ATOM 549 C C . ARG A 1 72 ? 7.191 7.128 1.646 1.00 97.62 72 ARG A C 1
ATOM 551 O O . ARG A 1 72 ? 8.130 7.616 2.276 1.00 97.62 72 ARG A O 1
ATOM 558 N N . GLY A 1 73 ? 7.353 6.488 0.499 1.00 96.75 73 GLY A N 1
ATOM 559 C CA . GLY A 1 73 ? 8.659 6.148 -0.040 1.00 96.75 73 GLY A CA 1
ATOM 560 C C . GLY A 1 73 ? 8.564 5.396 -1.355 1.00 96.75 73 GLY A C 1
ATOM 561 O O . GLY A 1 73 ? 7.567 5.492 -2.077 1.00 96.75 73 GLY A O 1
ATOM 562 N N . GLY A 1 74 ? 9.602 4.628 -1.663 1.00 96.12 74 GLY A N 1
ATOM 563 C CA . GLY A 1 74 ? 9.566 3.727 -2.800 1.00 96.12 74 GLY A CA 1
ATOM 564 C C . GLY A 1 74 ? 10.636 2.649 -2.805 1.00 96.12 74 GLY A C 1
ATOM 565 O O . GLY A 1 74 ? 11.593 2.682 -2.036 1.00 96.12 74 GLY A O 1
ATOM 566 N N . PHE A 1 75 ? 10.435 1.690 -3.698 1.00 95.75 75 PHE A N 1
ATOM 567 C CA . PHE A 1 75 ? 11.351 0.599 -4.000 1.00 95.75 75 PHE A CA 1
ATOM 568 C C . PHE A 1 75 ? 12.044 0.919 -5.321 1.00 95.75 75 PHE A C 1
ATOM 570 O O . PHE A 1 75 ? 11.371 1.055 -6.340 1.00 95.75 75 PHE A O 1
ATOM 577 N N . GLU A 1 76 ? 13.366 1.060 -5.302 1.00 92.81 76 GLU A N 1
ATOM 578 C CA . GLU A 1 76 ? 14.156 1.442 -6.477 1.00 92.81 76 GLU A CA 1
ATOM 579 C C . GLU A 1 76 ? 14.622 0.188 -7.232 1.00 92.81 76 GLU A C 1
ATOM 581 O O . GLU A 1 76 ? 15.398 -0.609 -6.707 1.00 92.81 76 GLU A O 1
ATOM 586 N N . TYR A 1 77 ? 14.187 0.017 -8.481 1.00 87.62 77 TYR A N 1
ATOM 587 C CA . TYR A 1 77 ? 14.600 -1.076 -9.369 1.00 87.62 77 TYR A CA 1
ATOM 588 C C . TYR A 1 77 ? 14.899 -0.521 -10.770 1.00 87.62 77 TYR A C 1
ATOM 590 O O . TYR 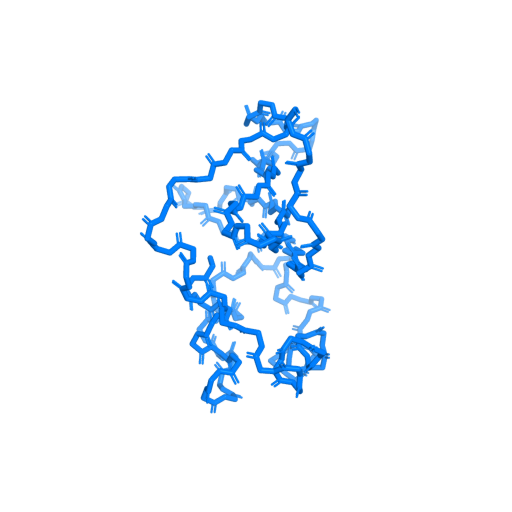A 1 77 ? 14.201 -0.779 -11.752 1.00 87.62 77 TYR A O 1
ATOM 598 N N . ARG A 1 78 ? 15.962 0.293 -10.825 1.00 86.44 78 ARG A N 1
ATOM 599 C CA . ARG A 1 78 ? 16.377 1.110 -11.978 1.00 86.44 78 ARG A CA 1
ATOM 600 C C . ARG A 1 78 ? 16.178 0.412 -13.341 1.00 86.44 78 ARG A C 1
ATOM 602 O O . ARG A 1 78 ? 16.541 -0.756 -13.476 1.00 86.44 78 ARG A O 1
ATOM 609 N N . PRO A 1 79 ? 15.655 1.130 -14.356 1.00 90.00 79 PRO A N 1
ATOM 610 C CA . PRO A 1 79 ? 15.351 2.569 -14.357 1.00 90.00 79 PRO A CA 1
ATOM 611 C C . PRO A 1 79 ? 13.991 2.938 -13.733 1.00 90.00 79 PRO A C 1
ATOM 613 O 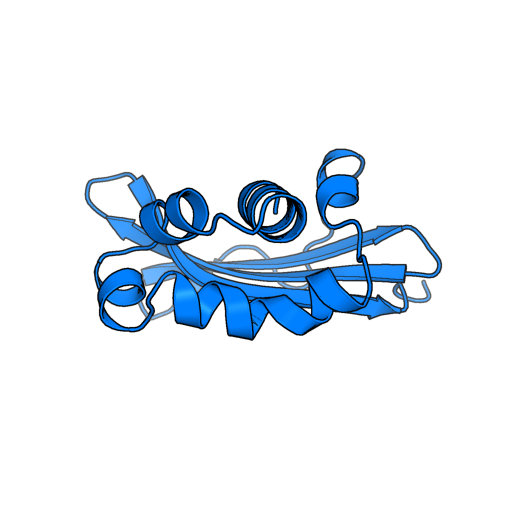O . PRO A 1 79 ? 13.620 4.104 -13.767 1.00 90.00 79 PRO A O 1
ATOM 616 N N . ARG A 1 80 ? 13.244 1.983 -13.162 1.00 92.31 80 ARG A N 1
ATOM 617 C CA . ARG A 1 80 ? 11.896 2.206 -12.607 1.00 92.31 80 ARG A CA 1
ATOM 618 C C . ARG A 1 80 ? 11.868 2.108 -11.080 1.00 92.31 80 ARG A C 1
ATOM 620 O O . ARG A 1 80 ? 12.801 1.596 -10.462 1.00 92.31 80 ARG A O 1
ATOM 627 N N . ALA A 1 81 ? 10.785 2.582 -10.475 1.00 94.06 81 ALA A N 1
ATOM 628 C CA . ALA A 1 81 ? 10.528 2.475 -9.045 1.00 94.06 81 ALA A CA 1
ATOM 629 C C . ALA A 1 81 ? 9.033 2.324 -8.735 1.00 94.06 81 ALA A C 1
ATOM 631 O O . ALA A 1 81 ? 8.196 2.916 -9.418 1.00 94.06 81 ALA A O 1
ATOM 632 N N . ILE A 1 82 ? 8.699 1.590 -7.664 1.00 95.94 82 ILE A N 1
ATOM 633 C CA . ILE A 1 82 ? 7.343 1.573 -7.095 1.00 95.94 82 ILE A CA 1
ATOM 634 C C . ILE A 1 82 ? 7.343 2.649 -6.026 1.00 95.94 82 ILE A C 1
ATOM 636 O O . ILE A 1 82 ? 8.062 2.527 -5.034 1.00 95.94 82 ILE A O 1
ATOM 640 N N . ARG A 1 83 ? 6.507 3.669 -6.185 1.00 96.38 83 ARG A N 1
ATOM 641 C CA . ARG A 1 83 ? 6.202 4.637 -5.132 1.00 96.38 83 ARG A CA 1
ATOM 642 C C . ARG A 1 83 ? 4.986 4.191 -4.350 1.00 96.38 83 ARG A C 1
ATOM 644 O O . ARG A 1 83 ? 4.039 3.651 -4.921 1.00 96.38 83 ARG A O 1
ATOM 651 N N . PHE A 1 84 ? 5.016 4.455 -3.052 1.00 97.19 84 PHE A N 1
ATOM 652 C CA . PHE A 1 84 ? 3.884 4.225 -2.174 1.00 97.19 84 PHE A CA 1
ATOM 653 C C . PHE A 1 84 ? 3.662 5.400 -1.224 1.00 97.19 84 PHE A C 1
ATOM 655 O O . PHE A 1 84 ? 4.599 6.081 -0.800 1.00 97.19 84 PHE A O 1
ATOM 662 N N . ASP A 1 85 ? 2.401 5.584 -0.855 1.00 97.81 85 ASP A N 1
ATOM 663 C CA . ASP A 1 85 ? 1.970 6.366 0.299 1.00 97.81 85 ASP A CA 1
ATOM 664 C C . ASP A 1 85 ? 0.868 5.572 0.992 1.00 97.81 85 ASP A C 1
ATOM 666 O O . ASP A 1 85 ? -0.149 5.247 0.372 1.00 97.81 85 ASP A O 1
ATOM 670 N N . VAL A 1 86 ? 1.105 5.192 2.242 1.00 97.94 86 VAL A N 1
ATOM 671 C CA . VAL A 1 86 ? 0.184 4.380 3.033 1.0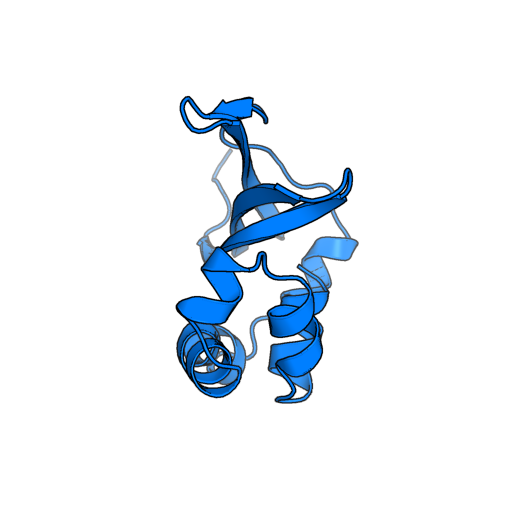0 97.94 86 VAL A CA 1
ATOM 672 C C . VAL A 1 86 ? -0.093 5.093 4.342 1.00 97.94 86 VAL A C 1
ATOM 674 O O . VAL A 1 86 ? 0.837 5.502 5.040 1.00 97.94 86 VAL A O 1
ATOM 677 N N . LEU A 1 87 ? -1.373 5.217 4.670 1.00 98.31 87 LEU A N 1
ATOM 678 C CA . LEU A 1 87 ? -1.844 5.618 5.987 1.00 98.31 87 LEU A CA 1
ATOM 679 C C . LEU A 1 87 ? -2.422 4.396 6.688 1.00 98.31 87 LEU A C 1
ATOM 681 O O . LEU A 1 87 ? -3.162 3.630 6.067 1.00 98.31 87 LEU A O 1
ATOM 685 N N . PHE A 1 88 ? -2.119 4.248 7.972 1.00 98.50 88 PHE A N 1
ATOM 686 C CA . PHE A 1 88 ? -2.703 3.227 8.828 1.00 98.50 88 PHE A CA 1
ATOM 687 C C . PHE A 1 88 ? -3.451 3.853 10.003 1.00 98.50 88 PHE A C 1
ATOM 689 O O . PHE A 1 88 ? -2.927 4.753 10.661 1.00 98.50 88 PHE A O 1
ATOM 696 N N . ASP A 1 89 ? -4.637 3.323 10.285 1.00 98.38 89 ASP A N 1
ATOM 697 C CA . ASP A 1 89 ? -5.355 3.546 11.538 1.00 98.38 89 ASP A CA 1
ATOM 698 C C . ASP A 1 89 ? -4.908 2.491 12.557 1.00 98.38 89 ASP A C 1
ATOM 700 O O . ASP A 1 89 ? -4.697 1.329 12.194 1.00 98.38 89 ASP A O 1
ATOM 704 N N . LEU A 1 90 ? -4.786 2.875 13.828 1.00 96.75 90 LEU A N 1
ATOM 705 C CA . LEU A 1 90 ? -4.620 1.923 14.925 1.00 96.75 90 LEU A CA 1
ATOM 706 C C . LEU A 1 90 ? -6.010 1.527 15.441 1.00 96.75 90 LEU A C 1
ATOM 708 O O . LEU A 1 90 ? -6.679 2.325 16.091 1.00 96.75 90 LEU A O 1
ATOM 712 N N . VAL A 1 91 ? -6.444 0.305 15.139 1.00 97.00 91 VAL A N 1
ATOM 713 C CA . VAL A 1 91 ? -7.771 -0.226 15.488 1.00 97.00 91 VAL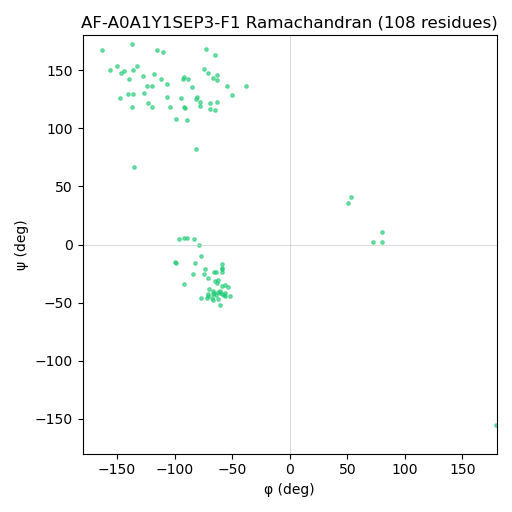 A CA 1
ATOM 714 C C . VAL A 1 91 ? -7.577 -1.498 16.306 1.00 97.00 91 VAL A C 1
ATOM 716 O O . VAL A 1 91 ? -6.908 -2.423 15.849 1.00 97.00 91 VAL A O 1
ATOM 719 N N . ASP A 1 92 ? -8.115 -1.526 17.527 1.00 94.12 92 ASP A N 1
ATOM 720 C CA . ASP A 1 92 ? -7.999 -2.653 18.469 1.00 94.12 92 ASP A CA 1
ATOM 721 C C . ASP A 1 92 ? -6.550 -3.145 18.679 1.00 94.12 92 ASP A C 1
ATOM 723 O O . ASP A 1 92 ? -6.276 -4.334 18.822 1.00 94.12 92 ASP A O 1
ATOM 727 N N . GLY A 1 93 ? -5.590 -2.213 18.663 1.00 92.88 93 GLY A N 1
ATOM 728 C CA . GLY A 1 93 ? -4.159 -2.505 18.816 1.00 92.88 93 GLY A CA 1
ATOM 729 C C . GLY A 1 93 ? -3.454 -3.003 17.547 1.00 92.88 93 GLY A C 1
ATOM 730 O O . GLY A 1 93 ? -2.253 -3.267 17.593 1.00 92.88 93 GLY A O 1
ATOM 731 N N . GLY A 1 94 ? -4.155 -3.099 16.413 1.00 94.75 94 GLY A N 1
ATOM 732 C CA . GLY A 1 94 ? -3.599 -3.478 15.113 1.00 94.75 94 GLY A CA 1
ATOM 733 C C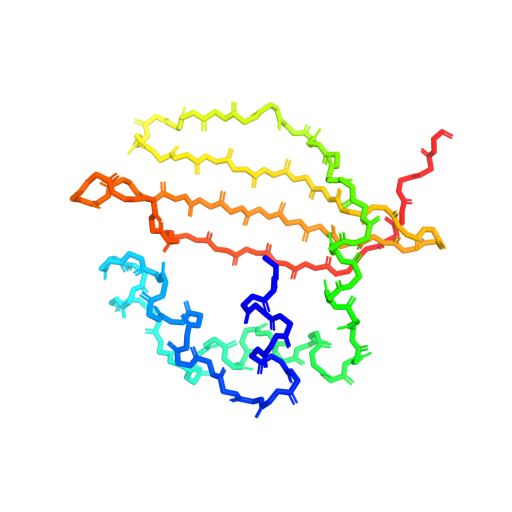 . GLY A 1 94 ? -3.592 -2.329 14.103 1.00 94.75 94 GLY A C 1
ATOM 734 O O . GLY A 1 94 ? -4.528 -1.535 14.032 1.00 94.75 94 GLY A O 1
ATOM 735 N N . TRP A 1 95 ? -2.544 -2.253 13.281 1.00 96.50 95 TRP A N 1
ATOM 736 C CA . TRP A 1 95 ? -2.484 -1.306 12.165 1.00 96.50 95 TRP A CA 1
ATOM 737 C C . TRP A 1 95 ? -3.315 -1.812 10.983 1.00 96.50 95 TRP A C 1
ATOM 739 O O . TRP A 1 95 ? -3.012 -2.859 10.412 1.00 96.50 95 TRP A O 1
ATOM 749 N N . GLN A 1 96 ? -4.328 -1.045 10.591 1.00 98.25 96 GLN A N 1
ATOM 750 C CA . GLN A 1 96 ? -5.206 -1.339 9.455 1.00 98.25 96 GLN A CA 1
ATOM 751 C C . GLN A 1 96 ? -5.091 -0.239 8.398 1.00 98.25 96 GLN A C 1
ATOM 753 O O . GLN A 1 96 ? -4.867 0.922 8.732 1.00 98.25 96 GLN A O 1
ATOM 758 N N . ILE A 1 97 ? -5.214 -0.579 7.113 1.00 98.31 97 ILE A N 1
ATOM 759 C CA . ILE A 1 97 ? -4.994 0.375 6.013 1.00 98.31 97 ILE A CA 1
ATOM 760 C C . ILE A 1 97 ? -6.118 1.416 6.003 1.00 98.31 97 ILE A C 1
ATOM 762 O O . ILE A 1 97 ? -7.272 1.090 5.747 1.00 98.31 97 ILE A O 1
ATOM 766 N N . ALA A 1 98 ? -5.774 2.680 6.223 1.00 98.25 98 ALA A N 1
ATOM 767 C CA . ALA A 1 98 ? -6.703 3.806 6.156 1.00 98.25 98 ALA A CA 1
ATOM 768 C C . ALA A 1 98 ? -6.741 4.445 4.760 1.00 98.25 98 ALA A C 1
ATOM 770 O O . ALA A 1 98 ? -7.786 4.921 4.307 1.00 98.25 98 ALA A O 1
ATOM 771 N N . ALA A 1 99 ? -5.590 4.458 4.079 1.00 97.56 99 ALA A N 1
ATOM 772 C CA . ALA A 1 99 ? -5.435 4.882 2.693 1.00 97.56 99 ALA A CA 1
ATOM 773 C C . ALA A 1 99 ? -4.190 4.235 2.076 1.00 97.56 99 ALA A C 1
ATOM 775 O O . ALA A 1 99 ? -3.205 3.972 2.766 1.00 97.56 99 ALA A O 1
ATOM 776 N N . LEU A 1 100 ? -4.221 4.009 0.764 1.00 97.62 100 LEU A N 1
ATOM 777 C CA . LEU A 1 100 ? -3.128 3.385 0.029 1.00 97.62 100 LEU A CA 1
ATOM 778 C C . LEU A 1 100 ? -3.053 3.946 -1.390 1.00 97.62 100 LEU A C 1
ATOM 780 O O . LEU A 1 100 ? -4.019 3.870 -2.142 1.00 97.62 100 LEU A O 1
ATOM 784 N N . SER A 1 101 ? -1.879 4.441 -1.764 1.00 97.31 101 SER A N 1
ATOM 785 C CA . SER A 1 101 ? -1.533 4.804 -3.136 1.00 97.31 101 SER A CA 1
ATOM 786 C C . SER A 1 101 ? -0.280 4.053 -3.569 1.00 97.31 101 SER A C 1
ATOM 788 O O . SER A 1 101 ? 0.671 3.935 -2.793 1.00 97.31 101 SER A O 1
ATOM 790 N N . VAL A 1 102 ? -0.293 3.530 -4.798 1.00 97.12 102 VAL A N 1
ATOM 791 C CA . VAL A 1 102 ? 0.823 2.798 -5.410 1.00 97.12 102 VAL A CA 1
ATOM 792 C C . VAL A 1 102 ? 0.936 3.198 -6.875 1.00 97.12 102 VAL A C 1
ATOM 794 O O . VAL A 1 102 ? -0.050 3.143 -7.608 1.00 97.12 102 VAL A O 1
ATOM 797 N N . ALA A 1 103 ? 2.137 3.564 -7.311 1.00 94.81 103 ALA A N 1
ATOM 798 C CA . ALA A 1 103 ? 2.406 3.928 -8.698 1.00 94.81 103 ALA A CA 1
ATOM 799 C C . ALA A 1 103 ? 3.795 3.459 -9.134 1.00 94.81 103 ALA A C 1
ATOM 801 O O . ALA A 1 103 ? 4.722 3.429 -8.327 1.00 94.81 103 ALA A O 1
ATOM 802 N N . GLU A 1 104 ? 3.948 3.136 -10.417 1.00 93.94 104 GLU A N 1
ATOM 803 C CA . GLU A 1 104 ? 5.270 3.043 -11.034 1.00 93.94 104 GLU A CA 1
ATOM 804 C C . GLU A 1 104 ? 5.707 4.435 -11.498 1.00 93.94 104 GLU A C 1
ATOM 806 O O . GLU A 1 104 ? 4.915 5.178 -12.078 1.00 93.94 104 GLU A O 1
ATOM 811 N N . MET A 1 105 ? 6.962 4.781 -11.234 1.00 93.00 105 MET A N 1
ATOM 812 C CA . MET A 1 105 ? 7.602 6.011 -11.693 1.00 93.00 105 MET A CA 1
ATOM 813 C C . MET A 1 105 ? 9.020 5.709 -12.178 1.00 93.00 105 MET A C 1
ATOM 815 O O . MET A 1 105 ? 9.535 4.604 -11.984 1.00 93.00 105 MET A O 1
ATOM 819 N N . ASP A 1 106 ? 9.673 6.701 -12.774 1.00 91.44 106 ASP A N 1
ATOM 820 C CA . ASP A 1 106 ? 11.116 6.635 -12.975 1.00 91.44 106 ASP A CA 1
ATOM 821 C C . ASP A 1 106 ? 11.845 6.598 -11.626 1.00 91.44 106 ASP A C 1
ATOM 823 O O . ASP A 1 106 ? 11.438 7.222 -10.634 1.00 91.44 106 ASP A O 1
ATOM 827 N N . ALA A 1 107 ? 12.907 5.798 -11.582 1.00 85.56 107 ALA A N 1
ATOM 828 C CA . ALA A 1 107 ? 13.788 5.720 -10.432 1.00 85.56 107 ALA A CA 1
ATOM 829 C C . ALA A 1 107 ? 14.465 7.073 -10.209 1.00 85.56 107 ALA A C 1
ATOM 831 O O . ALA A 1 107 ? 14.797 7.779 -11.163 1.00 85.56 107 ALA A O 1
ATOM 832 N N . SER A 1 108 ? 14.710 7.421 -8.948 1.00 82.06 108 SER A N 1
ATOM 833 C CA . SER A 1 108 ? 15.393 8.674 -8.630 1.00 82.06 108 SER A CA 1
ATOM 834 C C . SER A 1 108 ? 16.809 8.646 -9.218 1.00 82.06 108 SER A C 1
ATOM 836 O O . SER A 1 108 ? 17.602 7.746 -8.913 1.00 82.06 108 SER A O 1
ATOM 838 N N . THR A 1 109 ? 17.141 9.627 -10.061 1.00 72.69 109 THR A N 1
ATOM 839 C CA . THR A 1 109 ? 18.529 9.924 -10.436 1.00 72.69 109 THR A CA 1
ATOM 840 C C . THR A 1 109 ? 19.247 10.398 -9.182 1.00 72.69 109 THR A C 1
ATOM 842 O O . THR A 1 109 ? 18.842 11.385 -8.573 1.00 72.69 109 THR A O 1
ATOM 845 N N . ARG A 1 110 ? 20.241 9.623 -8.751 1.00 57.47 110 ARG A N 1
ATOM 846 C CA . ARG A 1 110 ? 21.101 9.981 -7.625 1.00 57.47 110 ARG A CA 1
ATOM 847 C C . ARG A 1 110 ? 22.104 11.037 -8.057 1.00 57.47 110 ARG A C 1
ATOM 849 O O . ARG A 1 110 ? 22.547 10.930 -9.222 1.00 57.47 110 ARG A O 1
#

Foldseek 3Di:
DVLLQVCLVVVFNPVVLVLADPLSVVVDDSVRSSVQCVVCSVVVPRPVCPVVAPWDFPDPFDQDPVRWTWTWTWDADPQKIKTKIWTFDQDPNDTGTHDIDIDMDGGDDD

Secondary structure (DSSP, 8-state):
-HHHHHHHHHS--HHHHHTB-HHHHHH--HHHHHHHTHHHHHTT--GGGGGSSPPEESS--EE-TTS-EEEEEEEEETTEEEEEEEEEEEETTEEEEEEEEEEEEEPP--

Nearest PDB structures (foldseek):
  4r80-assembly2_B  TM=6.278E-01  e=9.832E-02  synthetic construct
  3fka-assembly1_D  TM=5.045E-01  e=8.213E-02  Ruegeria pomeroyi DSS-3
  5w8m-assembly5_E  TM=5.485E-01  e=4.964E-01  Thermochaetoides thermophila
  5w8m-assembly2_B  TM=5.265E-01  e=5.942E-01  Thermochaetoides thermophila
  5w8m-assembly4_D  TM=5.201E-01  e=7.113E-01  Thermochaetoides thermophila

Mean predicted aligned error: 3.0 Å

Radius of gyration: 14.07 Å; Cα contacts (8 Å, |Δi|>4): 191; chains: 1; bounding box: 38×28×36 Å

Solvent-accessible surface area (backbone atoms only — not comparable to full-atom values): 6202 Å² total; per-residue (Å²): 99,60,54,58,30,53,17,51,78,68,70,51,30,63,65,50,46,69,48,29,25,75,74,29,48,76,75,48,50,50,67,52,52,53,58,73,48,33,69,45,42,76,69,63,59,71,49,55,59,54,77,81,45,78,68,49,68,77,47,80,75,40,70,46,98,86,66,26,45,37,46,34,29,30,29,78,57,77,74,33,21,44,36,41,39,36,33,25,37,76,54,96,91,38,83,18,36,50,43,78,48,77,45,81,44,72,33,83,84,127